Protein AF-A0A9E4KT27-F1 (afdb_monomer_lite)

Secondary structure (DSSP, 8-state):
-EEEEEEE-SSEEEEEEEEEETTEEEEEEEEEEE----

Sequence (38 aa):
MRILGVDPGTHRLGYGVIEVDGPARRCLEAGCLEARRR

Radius of gyration: 12.59 Å; chains: 1; bounding box: 23×12×41 Å

Structure (mmCIF, N/CA/C/O backbone):
data_AF-A0A9E4KT27-F1
#
_entry.id   AF-A0A9E4KT27-F1
#
loop_
_atom_site.group_PDB
_atom_site.id
_atom_site.type_symbol
_atom_site.label_atom_id
_atom_site.label_alt_id
_atom_site.label_comp_id
_atom_site.label_asym_id
_atom_site.label_entity_id
_atom_site.label_seq_id
_atom_site.pdbx_PDB_ins_code
_atom_site.Cartn_x
_atom_site.Cartn_y
_atom_site.Cartn_z
_atom_site.occupancy
_atom_site.B_iso_or_equiv
_atom_site.auth_seq_id
_atom_site.auth_comp_id
_atom_site.auth_asym_id
_atom_site.auth_atom_id
_atom_site.pdbx_PDB_model_num
ATOM 1 N N . MET A 1 1 ? -12.116 5.593 8.094 1.00 97.38 1 MET A N 1
ATOM 2 C CA . MET A 1 1 ? -11.265 6.331 7.123 1.00 97.38 1 MET A CA 1
A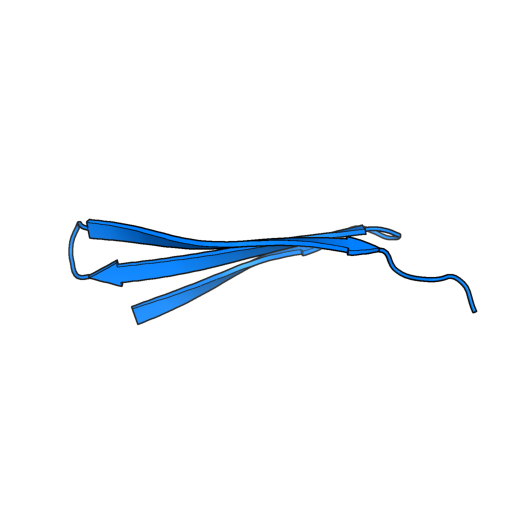TOM 3 C C . MET A 1 1 ? -10.518 5.327 6.258 1.00 97.38 1 MET A C 1
ATOM 5 O O . MET A 1 1 ? -10.127 4.298 6.790 1.00 97.38 1 MET A O 1
ATOM 9 N N . ARG A 1 2 ? -10.317 5.588 4.960 1.00 98.06 2 ARG A N 1
ATOM 10 C CA . ARG A 1 2 ? -9.468 4.742 4.101 1.00 98.06 2 ARG A CA 1
ATOM 11 C C . ARG A 1 2 ? -8.159 5.454 3.794 1.00 98.06 2 ARG A C 1
ATOM 13 O O . ARG A 1 2 ? -8.179 6.648 3.514 1.00 98.06 2 ARG A O 1
ATOM 20 N N . ILE A 1 3 ? -7.053 4.722 3.868 1.00 98.25 3 ILE A N 1
ATOM 21 C CA . ILE A 1 3 ? -5.697 5.234 3.651 1.00 98.25 3 ILE A CA 1
ATOM 22 C C . ILE A 1 3 ? -5.031 4.368 2.585 1.00 98.25 3 ILE A C 1
ATOM 24 O O . ILE A 1 3 ? -5.055 3.142 2.694 1.00 98.25 3 ILE A O 1
ATOM 28 N N . LEU A 1 4 ? -4.440 5.011 1.580 1.00 98.62 4 LEU A N 1
ATOM 29 C CA . LEU A 1 4 ? -3.611 4.376 0.560 1.00 98.62 4 LEU A CA 1
A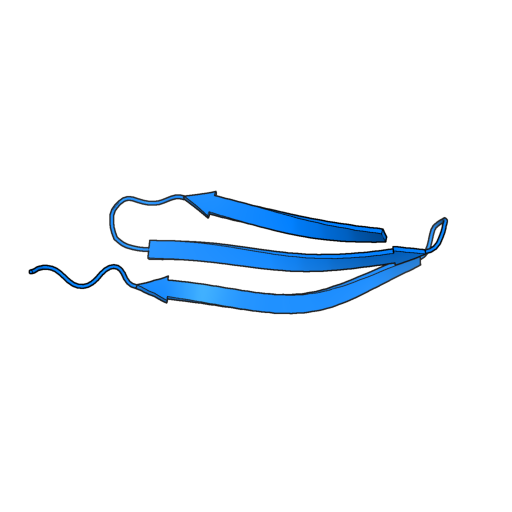TOM 30 C C . LEU A 1 4 ? -2.139 4.670 0.867 1.00 98.62 4 LEU A C 1
ATOM 32 O O . LEU A 1 4 ? -1.712 5.821 0.804 1.00 98.62 4 LEU A O 1
ATOM 36 N N . GLY A 1 5 ? -1.377 3.632 1.193 1.00 98.38 5 GLY A N 1
ATOM 37 C CA . GLY A 1 5 ? 0.080 3.674 1.213 1.00 98.38 5 GLY A CA 1
ATOM 38 C C . GLY A 1 5 ? 0.629 3.324 -0.165 1.00 98.38 5 GLY A C 1
ATOM 39 O O . GLY A 1 5 ? 0.141 2.388 -0.802 1.00 98.38 5 GLY A O 1
ATOM 40 N N . VAL A 1 6 ? 1.637 4.068 -0.615 1.00 98.38 6 VAL A N 1
ATOM 41 C CA . VAL A 1 6 ? 2.309 3.858 -1.901 1.00 98.38 6 VAL A CA 1
ATOM 42 C C . VAL A 1 6 ? 3.809 3.729 -1.656 1.00 98.38 6 VAL A C 1
ATOM 44 O O . VAL A 1 6 ? 4.389 4.586 -0.993 1.00 98.38 6 VAL A O 1
ATOM 47 N N . ASP A 1 7 ? 4.418 2.680 -2.208 1.00 98.12 7 ASP A N 1
ATOM 48 C CA . ASP A 1 7 ? 5.865 2.442 -2.228 1.00 98.12 7 ASP A CA 1
ATOM 49 C C . ASP A 1 7 ? 6.373 2.493 -3.683 1.00 98.12 7 ASP A C 1
ATOM 51 O O . ASP A 1 7 ? 6.255 1.508 -4.427 1.00 98.12 7 ASP A O 1
ATOM 55 N N . PRO A 1 8 ? 6.825 3.670 -4.155 1.00 96.81 8 PRO A N 1
ATOM 56 C CA . PRO A 1 8 ? 7.203 3.871 -5.544 1.00 96.81 8 PRO A CA 1
ATOM 57 C C . PRO A 1 8 ? 8.598 3.343 -5.876 1.00 96.81 8 PRO A C 1
ATOM 59 O O . PRO A 1 8 ? 9.591 3.694 -5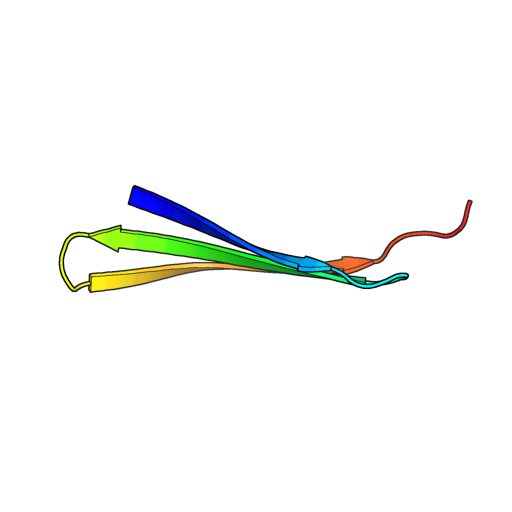.247 1.00 96.81 8 PRO A O 1
ATOM 62 N N . GLY A 1 9 ? 8.678 2.589 -6.973 1.00 95.50 9 GLY A N 1
ATOM 63 C CA . GLY A 1 9 ? 9.919 2.177 -7.618 1.00 95.50 9 GLY A CA 1
ATOM 64 C C . GLY A 1 9 ? 9.868 2.364 -9.137 1.00 95.50 9 GLY A C 1
ATOM 65 O O . GLY A 1 9 ? 8.810 2.528 -9.741 1.00 95.50 9 GLY A O 1
ATOM 66 N N . THR A 1 10 ? 11.034 2.320 -9.783 1.00 94.69 10 THR A N 1
ATOM 67 C CA . THR A 1 10 ? 11.189 2.619 -11.222 1.00 94.69 10 THR A CA 1
ATOM 68 C C . THR A 1 10 ? 10.436 1.650 -12.141 1.00 94.69 10 THR A C 1
ATOM 70 O O . THR A 1 10 ? 9.980 2.033 -13.215 1.00 94.69 10 THR A O 1
ATOM 73 N N . HIS A 1 11 ? 10.314 0.384 -11.735 1.00 95.38 11 HIS A N 1
ATOM 74 C CA . HIS A 1 11 ? 9.652 -0.672 -12.515 1.00 95.38 11 HIS A CA 1
ATO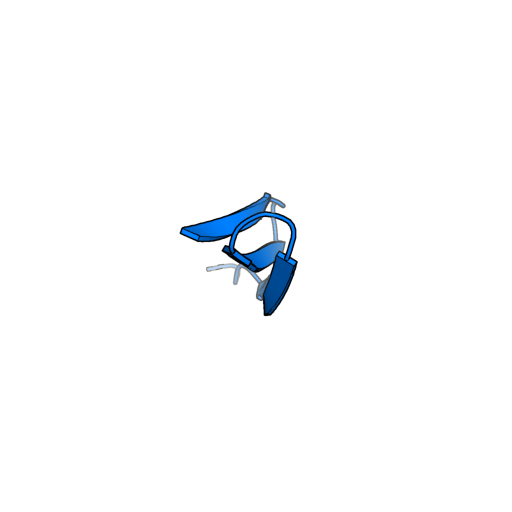M 75 C C . HIS A 1 11 ? 8.491 -1.340 -11.776 1.00 95.38 11 HIS A C 1
ATOM 77 O O . HIS A 1 11 ? 7.700 -2.050 -12.394 1.00 95.38 11 HIS A O 1
ATOM 83 N N . ARG A 1 12 ? 8.392 -1.133 -10.462 1.00 96.62 12 ARG A N 1
ATOM 84 C CA . ARG A 1 12 ? 7.390 -1.745 -9.593 1.00 96.62 12 ARG A CA 1
ATOM 85 C C . ARG A 1 12 ? 6.854 -0.706 -8.622 1.00 96.62 12 ARG A C 1
ATOM 87 O O . ARG A 1 12 ? 7.633 0.085 -8.103 1.00 96.62 12 ARG A O 1
ATOM 94 N N . LEU A 1 13 ? 5.549 -0.731 -8.385 1.00 97.69 13 LEU A N 1
ATOM 95 C CA . LEU A 1 13 ? 4.851 0.153 -7.459 1.00 97.69 13 LEU A CA 1
ATOM 96 C C . LEU A 1 13 ? 4.078 -0.701 -6.456 1.00 97.69 13 LEU A C 1
ATOM 98 O O . LEU A 1 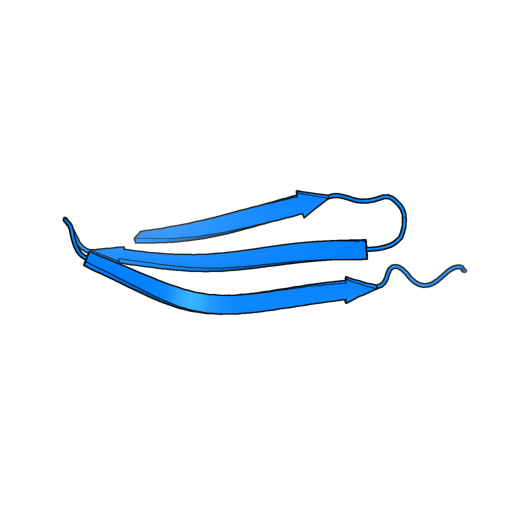13 ? 3.060 -1.300 -6.810 1.00 97.69 13 LEU A O 1
ATOM 102 N N . GLY A 1 14 ? 4.559 -0.758 -5.218 1.00 98.38 14 GLY A N 1
ATOM 103 C CA . GLY A 1 14 ? 3.821 -1.375 -4.123 1.00 98.38 14 GLY A CA 1
ATOM 104 C C . GLY A 1 14 ? 2.680 -0.471 -3.665 1.00 98.38 14 GLY A C 1
ATOM 105 O O . GLY A 1 14 ? 2.822 0.754 -3.630 1.00 98.38 14 GLY A O 1
ATOM 106 N N . TYR A 1 15 ? 1.545 -1.058 -3.296 1.00 98.69 15 TYR A N 1
ATOM 107 C CA . TYR A 1 15 ? 0.462 -0.327 -2.649 1.00 98.69 15 TYR A CA 1
ATOM 108 C C . TYR A 1 15 ? -0.238 -1.162 -1.579 1.00 98.69 15 TYR A C 1
ATOM 110 O O . TYR A 1 15 ? -0.287 -2.392 -1.642 1.00 98.69 15 TYR A O 1
ATOM 118 N N . GLY A 1 16 ? -0.825 -0.465 -0.610 1.00 98.62 16 GLY A N 1
ATOM 119 C CA . GLY A 1 16 ? -1.701 -1.052 0.396 1.00 98.62 16 GLY A CA 1
ATOM 120 C C . GLY A 1 16 ? -2.836 -0.104 0.746 1.00 98.62 16 GLY A C 1
ATOM 121 O O . GLY A 1 16 ? -2.612 1.086 0.965 1.00 98.62 16 GLY A O 1
ATOM 122 N N . VAL A 1 17 ? -4.055 -0.628 0.812 1.00 98.75 17 VAL A N 1
ATOM 123 C CA . VAL A 1 17 ? -5.241 0.092 1.267 1.00 98.75 17 VAL A CA 1
ATOM 124 C C . VAL A 1 17 ? -5.648 -0.461 2.619 1.00 98.75 17 VAL A C 1
ATOM 126 O O . VAL A 1 17 ? -5.965 -1.645 2.752 1.00 98.75 17 VAL A O 1
ATOM 129 N N . ILE A 1 18 ? -5.693 0.410 3.621 1.00 98.69 18 ILE A N 1
ATOM 130 C CA . ILE A 1 18 ? -6.222 0.069 4.939 1.00 98.69 18 ILE A CA 1
ATOM 131 C C . ILE A 1 18 ? -7.470 0.883 5.252 1.00 98.69 18 ILE A C 1
ATOM 133 O O . ILE A 1 18 ? -7.620 2.036 4.840 1.00 98.69 18 ILE A O 1
ATOM 137 N N . GLU A 1 19 ? -8.355 0.282 6.031 1.00 98.69 19 GLU A N 1
ATOM 138 C CA . GLU A 1 19 ? -9.424 0.972 6.731 1.00 98.69 19 GLU A CA 1
ATOM 139 C C . GLU A 1 19 ? -9.025 1.178 8.187 1.00 98.69 19 GLU A C 1
ATOM 141 O O . GLU A 1 19 ? -8.547 0.256 8.851 1.00 98.69 19 GLU A O 1
ATOM 146 N N . VAL A 1 20 ? -9.226 2.399 8.671 1.00 98.25 20 VAL A N 1
ATOM 147 C CA . VAL A 1 20 ? -9.026 2.790 10.064 1.00 98.25 20 VAL A CA 1
ATOM 148 C C . VAL A 1 20 ? -10.370 3.170 10.664 1.00 98.25 20 VAL A C 1
ATOM 150 O O . VAL A 1 20 ? -11.052 4.061 10.141 1.00 98.25 20 VAL A O 1
ATOM 153 N N . ASP A 1 21 ? -10.713 2.510 11.766 1.00 97.56 21 ASP A N 1
ATOM 154 C CA . ASP A 1 21 ? -11.880 2.799 12.595 1.00 97.56 21 ASP A CA 1
ATOM 155 C C . ASP A 1 21 ? -11.447 2.891 14.066 1.00 97.56 21 ASP A C 1
ATOM 157 O O . ASP A 1 21 ? -11.179 1.886 14.729 1.00 97.56 21 ASP A O 1
ATOM 161 N N . GLY A 1 22 ? -11.253 4.121 14.550 1.00 95.75 22 GLY A N 1
ATOM 162 C CA . GLY A 1 22 ? -10.638 4.383 15.852 1.00 95.75 22 GLY A CA 1
ATOM 163 C C . GLY A 1 22 ? -9.273 3.681 15.999 1.00 95.75 22 GLY A C 1
ATOM 164 O O . GLY A 1 22 ? -8.366 3.943 15.203 1.00 95.75 22 GLY A O 1
ATOM 165 N N . PRO A 1 23 ? -9.085 2.797 17.001 1.00 96.19 23 PRO A N 1
ATOM 166 C CA . PRO A 1 23 ? -7.848 2.037 17.170 1.00 96.19 23 PRO A CA 1
ATOM 167 C C . PRO A 1 23 ? -7.749 0.812 16.246 1.00 96.19 23 PRO A C 1
ATOM 169 O O . PRO A 1 23 ? -6.677 0.210 16.166 1.00 96.19 23 PRO A O 1
ATOM 172 N N . ALA A 1 24 ? -8.832 0.409 15.576 1.00 97.25 24 ALA A N 1
ATOM 173 C CA . ALA A 1 24 ? -8.836 -0.748 14.693 1.00 97.25 24 ALA A CA 1
ATOM 174 C C . ALA A 1 24 ? -8.246 -0.393 13.322 1.00 97.25 24 ALA A C 1
ATOM 176 O O . ALA A 1 24 ? -8.518 0.670 12.759 1.00 97.25 24 ALA A O 1
ATOM 177 N N . ARG A 1 25 ? -7.438 -1.308 12.773 1.00 97.94 25 ARG A N 1
ATOM 178 C CA . ARG A 1 25 ? -6.875 -1.208 11.420 1.00 97.94 25 ARG A CA 1
ATOM 179 C C . ARG A 1 25 ? -7.130 -2.515 10.687 1.00 97.94 25 ARG A C 1
ATOM 181 O O . ARG A 1 25 ? -6.813 -3.579 11.216 1.00 97.94 25 ARG A O 1
ATOM 188 N N . ARG A 1 26 ? -7.674 -2.435 9.477 1.00 98.50 26 ARG A N 1
ATOM 189 C CA . ARG A 1 26 ? -7.951 -3.594 8.624 1.00 98.50 26 ARG A CA 1
ATOM 190 C C . ARG A 1 26 ? -7.323 -3.389 7.255 1.00 98.50 26 ARG A C 1
ATOM 192 O O . ARG A 1 26 ? -7.564 -2.366 6.623 1.00 98.50 26 ARG A O 1
ATOM 199 N N . CYS A 1 27 ? -6.546 -4.365 6.794 1.00 98.31 27 CYS A N 1
ATOM 200 C CA . CYS A 1 27 ? -6.096 -4.399 5.406 1.00 98.31 27 CYS A CA 1
ATOM 201 C C . CYS A 1 27 ? -7.294 -4.726 4.515 1.00 98.31 27 CYS A C 1
ATOM 203 O O . CYS A 1 27 ? -7.950 -5.747 4.721 1.00 98.31 27 CYS A O 1
ATOM 205 N N . LEU A 1 28 ? -7.606 -3.831 3.581 1.00 98.56 28 LEU A N 1
ATOM 206 C CA . LEU A 1 28 ? -8.647 -4.056 2.585 1.00 98.56 28 LEU A CA 1
ATOM 207 C C . LEU A 1 28 ? -8.056 -4.676 1.324 1.00 98.56 28 LEU A C 1
ATOM 209 O O . LEU A 1 28 ? -8.647 -5.591 0.763 1.00 98.56 28 LEU A O 1
ATOM 213 N N . GLU A 1 29 ? -6.891 -4.188 0.900 1.00 98.62 29 GLU A N 1
ATOM 214 C CA . GLU A 1 29 ? -6.192 -4.694 -0.274 1.00 98.62 29 GLU A CA 1
ATOM 215 C C . GLU A 1 29 ? -4.702 -4.361 -0.205 1.00 98.62 29 GLU A C 1
ATOM 217 O O . GLU A 1 29 ? -4.303 -3.357 0.385 1.00 98.62 29 GLU A O 1
ATOM 222 N N . ALA A 1 30 ? -3.874 -5.187 -0.832 1.00 98.50 30 ALA A N 1
ATOM 223 C CA . ALA A 1 30 ? -2.471 -4.892 -1.065 1.00 98.50 30 ALA A CA 1
ATOM 224 C C . ALA A 1 30 ? -2.031 -5.524 -2.382 1.00 98.50 30 ALA A C 1
ATOM 226 O O . ALA A 1 30 ? -2.524 -6.585 -2.768 1.00 98.50 30 ALA A O 1
ATOM 227 N N . GLY A 1 31 ? -1.088 -4.882 -3.058 1.00 98.25 31 GLY A N 1
ATOM 228 C CA . GLY A 1 31 ? -0.603 -5.362 -4.338 1.00 98.25 31 GLY A CA 1
ATOM 229 C C . GLY A 1 31 ? 0.697 -4.704 -4.762 1.00 98.25 31 GLY A C 1
ATOM 230 O O . GLY A 1 31 ? 1.245 -3.829 -4.090 1.00 98.25 31 GLY A O 1
ATOM 231 N N . CYS A 1 32 ? 1.195 -5.156 -5.905 1.00 98.19 32 CYS A N 1
ATOM 232 C CA . CYS A 1 32 ? 2.358 -4.585 -6.557 1.00 98.19 32 CYS A CA 1
AT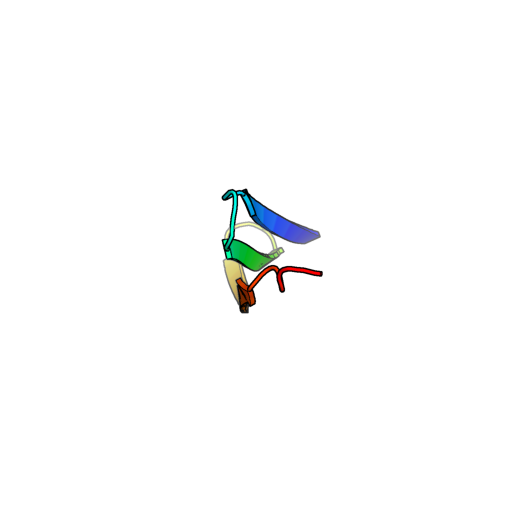OM 233 C C . CYS A 1 32 ? 2.085 -4.517 -8.056 1.00 98.19 32 CYS A C 1
ATOM 235 O O . CYS A 1 32 ? 1.788 -5.532 -8.686 1.00 98.19 32 CYS A O 1
ATOM 237 N N . LEU A 1 33 ? 2.140 -3.311 -8.611 1.00 97.25 33 LEU A N 1
ATOM 238 C CA . LEU A 1 33 ? 1.947 -3.074 -10.034 1.00 97.25 33 LEU A CA 1
ATOM 239 C C . LEU A 1 33 ? 3.300 -3.103 -10.739 1.00 97.25 33 LEU A C 1
ATOM 241 O O . LEU A 1 33 ? 4.262 -2.504 -10.259 1.00 97.25 33 LEU A O 1
ATOM 245 N N . GLU A 1 34 ? 3.365 -3.749 -11.901 1.00 96.19 34 GLU A N 1
ATOM 246 C CA . GLU A 1 34 ? 4.553 -3.727 -12.754 1.00 96.19 34 GLU A CA 1
ATOM 247 C C . GLU A 1 34 ? 4.389 -2.699 -13.877 1.00 96.19 34 GLU A C 1
ATOM 249 O O . GLU A 1 34 ? 3.443 -2.747 -14.671 1.00 96.19 34 GLU A O 1
ATOM 254 N N . ALA A 1 35 ? 5.330 -1.760 -13.960 1.00 88.81 35 ALA A N 1
ATOM 255 C CA . ALA A 1 35 ? 5.379 -0.789 -15.037 1.00 88.81 35 ALA A CA 1
ATOM 256 C C . ALA A 1 35 ? 5.893 -1.475 -16.309 1.00 88.81 35 ALA A C 1
ATOM 258 O O . ALA A 1 35 ? 7.064 -1.848 -16.413 1.00 88.81 35 ALA A O 1
ATOM 259 N N . ARG A 1 36 ? 5.014 -1.639 -17.301 1.00 80.19 36 ARG A N 1
ATOM 260 C CA . ARG A 1 36 ? 5.414 -2.152 -18.615 1.00 80.19 36 ARG A CA 1
ATOM 261 C C . ARG A 1 36 ? 6.299 -1.127 -19.323 1.00 80.19 36 ARG A C 1
ATOM 263 O O . ARG A 1 36 ? 5.930 0.042 -19.428 1.00 80.19 36 ARG A O 1
ATOM 270 N N . ARG A 1 37 ? 7.439 -1.577 -19.855 1.00 74.25 37 ARG A N 1
ATOM 271 C CA . ARG A 1 37 ? 8.180 -0.805 -20.863 1.00 74.25 37 ARG A CA 1
ATOM 272 C C . ARG A 1 37 ? 7.305 -0.683 -22.112 1.00 74.25 37 ARG A C 1
ATOM 274 O O . ARG A 1 37 ? 6.753 -1.686 -22.563 1.00 74.25 37 ARG A O 1
ATOM 281 N N . ARG A 1 38 ? 7.152 0.546 -22.602 1.00 65.25 38 ARG A N 1
ATOM 282 C CA . ARG A 1 38 ? 6.642 0.828 -23.947 1.00 65.25 38 ARG A CA 1
ATOM 283 C C . ARG A 1 38 ? 7.753 0.646 -24.967 1.00 65.25 38 ARG A C 1
ATOM 285 O O . ARG A 1 38 ? 8.924 0.864 -24.578 1.00 65.25 38 ARG A O 1
#

pLDDT: mean 95.51, std 6.98, range [65.25, 98.75]

Foldseek 3Di:
DKDKDWDDDPFKIWIWIWDDDPPDIDTPDIDMDGDDDD